Protein AF-A0A935JVJ0-F1 (afdb_monomer_lite)

pLDDT: mean 87.08, std 9.66, range [51.69, 96.88]

Radius of gyration: 17.71 Å; chains: 1; bounding box: 42×40×41 Å

Foldseek 3Di:
DVLVVLLVCLVVLLVVLVVVLVVLVVVLVVLVVDDDCNVVSNVVSVVVNVLSVCLNVQLVVCVVVVNPVRSSCSRCVVVVVVVVVVVVVVVVVVVVVVVVD

Sequence (101 aa):
MFSALLNKLYWPCFFLIALVLLMFIFLYFYQINNWSDRNYYNWMNFKRIFLSLGILVGSYYMKHIGNDRAANLILYIPIGIFILVLIGGLIILLLFMQSGK

Structure (mmCIF, N/CA/C/O backbone):
data_AF-A0A935JVJ0-F1
#
_entry.id   AF-A0A935JVJ0-F1
#
loop_
_atom_site.group_PDB
_atom_site.id
_atom_site.type_symbol
_atom_site.label_atom_id
_atom_site.label_alt_id
_atom_site.label_comp_id
_atom_site.label_asym_id
_atom_site.label_entity_id
_atom_site.label_seq_id
_atom_site.pdbx_PDB_ins_code
_atom_site.Cartn_x
_atom_site.Cartn_y
_atom_site.Cartn_z
_atom_site.occupancy
_atom_site.B_iso_or_equiv
_atom_site.auth_seq_id
_atom_site.auth_comp_id
_atom_site.auth_asym_id
_atom_site.auth_atom_id
_atom_site.pdbx_PDB_model_num
ATOM 1 N N . MET A 1 1 ? -2.841 -15.678 -17.951 1.00 61.94 1 MET A N 1
ATOM 2 C CA . MET A 1 1 ? -4.119 -14.954 -17.749 1.00 61.94 1 MET A CA 1
ATOM 3 C C . MET A 1 1 ? -4.115 -14.110 -16.469 1.00 61.94 1 MET A C 1
ATOM 5 O O . MET A 1 1 ? -4.277 -12.903 -16.567 1.00 61.94 1 MET A O 1
ATOM 9 N N . PHE A 1 2 ? -3.825 -14.694 -15.298 1.00 69.81 2 PHE A N 1
ATOM 10 C CA . PHE A 1 2 ? -3.788 -13.982 -14.006 1.00 69.81 2 PHE A CA 1
ATOM 11 C C . PHE A 1 2 ? -2.759 -12.833 -13.933 1.00 69.81 2 PHE A C 1
ATOM 13 O O . PHE A 1 2 ? -3.103 -11.720 -13.552 1.00 69.81 2 PHE A O 1
ATOM 20 N N . SER A 1 3 ? -1.524 -13.054 -14.401 1.00 74.56 3 SER A N 1
ATOM 21 C CA . SER A 1 3 ? -0.487 -12.003 -14.462 1.00 74.56 3 SER A CA 1
ATOM 22 C C . SER A 1 3 ? -0.898 -10.797 -15.330 1.00 74.56 3 SER A C 1
ATOM 24 O O . SER A 1 3 ? -0.682 -9.646 -14.958 1.00 74.56 3 SER A O 1
ATOM 26 N N . ALA A 1 4 ? -1.585 -11.044 -16.451 1.00 82.94 4 ALA A N 1
ATOM 27 C CA . ALA A 1 4 ? -2.078 -9.981 -17.327 1.00 82.94 4 ALA A CA 1
ATOM 28 C C . ALA A 1 4 ? -3.200 -9.156 -16.670 1.00 82.94 4 ALA A C 1
ATOM 30 O O . ALA A 1 4 ? -3.261 -7.944 -16.861 1.00 82.94 4 ALA A O 1
ATOM 31 N N . LEU A 1 5 ? -4.065 -9.795 -15.873 1.00 84.00 5 LEU A N 1
ATOM 32 C CA . LEU A 1 5 ? -5.087 -9.102 -15.087 1.00 84.00 5 LEU A CA 1
ATOM 33 C C . LEU A 1 5 ? -4.451 -8.219 -14.005 1.00 84.00 5 LEU A C 1
ATOM 35 O O . LEU A 1 5 ? -4.800 -7.047 -13.898 1.00 84.00 5 LEU A O 1
ATOM 39 N N . LEU A 1 6 ? -3.478 -8.750 -13.258 1.00 82.44 6 LEU A N 1
ATOM 40 C CA . LEU A 1 6 ? -2.750 -7.989 -12.239 1.00 82.44 6 LEU A CA 1
ATOM 41 C C . LEU A 1 6 ? -2.023 -6.782 -12.837 1.00 82.44 6 LEU A C 1
ATOM 43 O O . LEU A 1 6 ? -2.033 -5.711 -12.245 1.00 82.44 6 LEU A O 1
ATOM 47 N N . ASN A 1 7 ? -1.446 -6.900 -14.032 1.00 86.69 7 ASN A N 1
ATOM 48 C CA . ASN A 1 7 ? -0.789 -5.749 -14.649 1.00 86.69 7 ASN A CA 1
ATOM 49 C C . ASN A 1 7 ? -1.795 -4.685 -15.137 1.00 86.69 7 ASN A C 1
ATOM 51 O O . ASN A 1 7 ? -1.509 -3.491 -15.066 1.00 86.69 7 ASN A O 1
ATOM 55 N N . LYS A 1 8 ? -2.999 -5.092 -15.572 1.00 89.94 8 LYS A N 1
ATOM 56 C CA . LYS A 1 8 ? -4.093 -4.161 -15.912 1.00 89.94 8 LYS A CA 1
ATOM 57 C C . LYS A 1 8 ? -4.637 -3.426 -14.684 1.00 89.94 8 LYS A C 1
ATOM 59 O O . LYS A 1 8 ? -4.926 -2.237 -14.771 1.00 89.94 8 LYS A O 1
ATOM 64 N N . LEU A 1 9 ? -4.754 -4.117 -13.549 1.00 90.56 9 LEU A N 1
ATOM 65 C CA . LEU A 1 9 ? -5.245 -3.545 -12.288 1.00 90.56 9 LEU A CA 1
ATOM 66 C C . LEU A 1 9 ? -4.216 -2.666 -11.567 1.00 90.56 9 LEU A C 1
ATOM 68 O O . LEU A 1 9 ? -4.584 -1.936 -10.648 1.00 90.56 9 LEU A O 1
ATOM 72 N N . TYR A 1 10 ? -2.959 -2.676 -12.020 1.00 93.31 10 TYR A N 1
ATOM 73 C CA . TYR A 1 10 ? -1.877 -1.926 -11.391 1.00 93.31 10 TYR A CA 1
ATOM 74 C C . TYR A 1 10 ? -2.212 -0.441 -11.256 1.00 93.31 10 TYR A C 1
ATOM 76 O O . TYR A 1 10 ? -2.155 0.103 -10.160 1.00 93.31 10 TYR A O 1
ATOM 84 N N . TRP A 1 11 ? -2.579 0.216 -12.360 1.00 93.06 11 TRP A N 1
ATOM 85 C CA . TRP A 1 11 ? -2.844 1.657 -12.371 1.00 93.06 11 TRP A CA 1
ATOM 86 C C . TRP A 1 11 ? -4.066 2.046 -11.529 1.00 93.06 11 TRP A C 1
ATOM 88 O O . TRP A 1 11 ? -3.942 2.975 -10.730 1.00 93.06 11 TRP A O 1
ATOM 98 N N . PRO A 1 12 ? -5.205 1.329 -11.616 1.00 93.19 12 PRO A N 1
ATOM 99 C CA . PRO A 1 12 ? -6.315 1.517 -10.685 1.00 93.19 12 PRO A CA 1
ATOM 100 C C . PRO A 1 12 ? -5.904 1.411 -9.211 1.00 93.19 12 PRO A C 1
ATOM 102 O O . PRO A 1 12 ? -6.219 2.292 -8.414 1.00 93.19 12 PRO A O 1
ATOM 105 N N . CYS A 1 13 ? -5.163 0.367 -8.834 1.00 92.19 13 CYS A N 1
ATOM 106 C CA . CYS A 1 13 ? -4.732 0.175 -7.449 1.00 92.19 13 CYS A CA 1
ATOM 107 C C . CYS A 1 13 ? -3.691 1.215 -7.009 1.00 92.19 13 CYS A C 1
ATOM 109 O O . CYS A 1 13 ? -3.729 1.684 -5.874 1.00 92.19 13 CYS A O 1
ATOM 111 N N . PHE A 1 14 ? -2.807 1.632 -7.913 1.00 93.69 14 PHE A N 1
ATOM 112 C CA . PHE A 1 14 ? -1.852 2.711 -7.684 1.00 93.69 14 PHE A CA 1
ATOM 113 C C . PHE A 1 14 ? -2.570 4.028 -7.384 1.00 93.69 14 PHE A C 1
ATOM 115 O O . PHE A 1 14 ? -2.248 4.706 -6.410 1.00 93.69 14 PHE A O 1
ATOM 122 N N . PHE A 1 15 ? -3.597 4.353 -8.171 1.00 94.00 15 PHE A N 1
ATOM 123 C CA . PHE A 1 15 ? -4.424 5.534 -7.956 1.00 94.00 15 PHE A CA 1
ATOM 124 C C . PHE A 1 15 ? -5.157 5.493 -6.608 1.00 94.00 15 PHE A C 1
ATOM 126 O O . PHE A 1 15 ? -5.170 6.488 -5.887 1.00 94.00 15 PHE A O 1
ATOM 133 N N . LEU A 1 16 ? -5.696 4.335 -6.210 1.00 91.56 16 LEU A N 1
ATOM 134 C CA . LEU A 1 16 ? -6.333 4.174 -4.898 1.00 91.56 16 LEU A CA 1
ATOM 135 C C . LEU A 1 16 ? -5.362 4.443 -3.740 1.00 91.56 16 LEU A C 1
ATOM 137 O O . LEU A 1 16 ? -5.711 5.160 -2.804 1.00 91.56 16 LEU A O 1
ATOM 141 N N . ILE A 1 17 ? -4.132 3.924 -3.802 1.00 92.25 17 ILE A N 1
ATOM 142 C CA . ILE A 1 17 ? -3.124 4.180 -2.760 1.00 92.25 17 ILE A CA 1
ATOM 143 C C . ILE A 1 17 ? -2.706 5.659 -2.756 1.00 92.25 17 ILE A C 1
ATOM 145 O O . ILE A 1 17 ? -2.515 6.236 -1.686 1.00 92.25 17 ILE A O 1
ATOM 149 N N . ALA A 1 18 ? -2.626 6.308 -3.921 1.00 93.75 18 ALA A N 1
ATOM 150 C CA . ALA A 1 18 ? -2.372 7.747 -4.012 1.00 93.75 18 ALA A CA 1
ATOM 151 C C . ALA A 1 18 ? -3.487 8.586 -3.362 1.00 93.75 18 ALA A C 1
ATOM 153 O O . ALA A 1 18 ? -3.192 9.553 -2.659 1.00 93.75 18 ALA A O 1
ATOM 154 N N . LEU A 1 19 ? -4.756 8.192 -3.514 1.00 94.06 19 LEU A N 1
ATOM 155 C CA . LEU A 1 19 ? -5.872 8.830 -2.809 1.00 94.06 19 LEU A CA 1
ATOM 156 C C . LEU A 1 19 ? -5.787 8.635 -1.288 1.00 94.06 19 LEU A C 1
ATOM 158 O O . LEU A 1 19 ? -6.022 9.577 -0.534 1.00 94.06 19 LEU A O 1
ATOM 162 N N . VAL A 1 20 ? -5.407 7.440 -0.827 1.00 90.69 20 VAL A N 1
ATOM 163 C CA . VAL A 1 20 ? -5.187 7.163 0.604 1.00 90.69 20 VAL A CA 1
ATOM 164 C C . VAL A 1 20 ? -4.044 8.015 1.165 1.00 90.69 20 VAL A C 1
ATOM 166 O O . VAL A 1 20 ? -4.176 8.585 2.249 1.00 90.69 20 VAL A O 1
ATOM 169 N N . LEU A 1 21 ? -2.946 8.165 0.419 1.00 94.25 21 LEU A N 1
ATOM 170 C CA . LEU A 1 21 ? -1.852 9.068 0.777 1.00 94.25 21 LEU A CA 1
ATOM 171 C C . LEU A 1 21 ? -2.357 10.509 0.918 1.00 94.25 21 LEU A C 1
ATOM 173 O O . LEU A 1 21 ? -2.082 11.155 1.929 1.00 94.25 21 LEU A O 1
ATOM 177 N N . LEU A 1 22 ? -3.123 10.996 -0.061 1.00 94.88 22 LEU A N 1
ATOM 178 C CA . LEU A 1 22 ? -3.692 12.342 -0.037 1.00 94.88 22 LEU A CA 1
ATOM 179 C C . LEU A 1 22 ? -4.598 12.549 1.188 1.00 94.88 22 LEU A C 1
ATOM 181 O O . LEU A 1 22 ? -4.496 13.568 1.869 1.00 94.88 22 LEU A O 1
ATOM 185 N N . MET A 1 23 ? -5.422 11.554 1.524 1.00 93.06 23 MET A N 1
ATOM 186 C CA . MET A 1 23 ? -6.246 11.569 2.732 1.00 93.06 23 MET A CA 1
ATOM 187 C C . MET A 1 23 ? -5.392 11.692 4.004 1.00 93.06 23 MET A C 1
ATOM 189 O O . MET A 1 23 ? -5.704 12.513 4.864 1.00 93.06 23 MET A O 1
ATOM 193 N N . PHE A 1 24 ? -4.300 10.929 4.136 1.00 90.56 24 PHE A N 1
ATOM 194 C CA . PHE A 1 24 ? -3.418 11.039 5.304 1.00 90.56 24 PHE A CA 1
ATOM 195 C C . PHE A 1 24 ? -2.696 12.386 5.386 1.00 90.56 24 PHE A C 1
ATOM 197 O O . PHE A 1 24 ? -2.523 12.902 6.490 1.00 90.56 24 PHE A O 1
ATOM 204 N N . ILE A 1 25 ? -2.320 12.977 4.248 1.00 90.94 25 ILE A N 1
ATOM 205 C CA . ILE A 1 25 ? -1.754 14.331 4.191 1.00 90.94 25 ILE A CA 1
ATOM 206 C C . ILE A 1 25 ? -2.774 15.348 4.718 1.00 90.94 25 ILE A C 1
ATOM 208 O O . ILE A 1 25 ? -2.444 16.147 5.595 1.00 90.94 25 ILE A O 1
ATOM 212 N N . PHE A 1 26 ? -4.027 15.290 4.256 1.00 89.12 26 PHE A N 1
ATOM 213 C CA . PHE A 1 26 ? -5.078 16.178 4.757 1.00 89.12 26 PHE A CA 1
ATOM 214 C C . PHE A 1 26 ? -5.349 15.983 6.251 1.00 89.12 26 PHE A C 1
ATOM 216 O O . PHE A 1 26 ? -5.444 16.967 6.982 1.00 89.12 26 PHE A O 1
ATOM 223 N N . LEU A 1 27 ? -5.417 14.736 6.726 1.00 86.75 27 LEU A N 1
ATOM 224 C CA . LEU A 1 27 ? -5.606 14.433 8.148 1.00 86.75 27 LEU A CA 1
ATOM 225 C C . LEU A 1 27 ? -4.456 14.961 9.011 1.00 86.75 27 LEU A C 1
ATOM 227 O O . LEU A 1 27 ? -4.707 15.499 10.087 1.00 86.75 27 LEU A O 1
ATOM 231 N N . TYR A 1 28 ? -3.214 14.857 8.532 1.00 86.00 28 TYR A N 1
ATOM 232 C CA . TYR A 1 28 ? 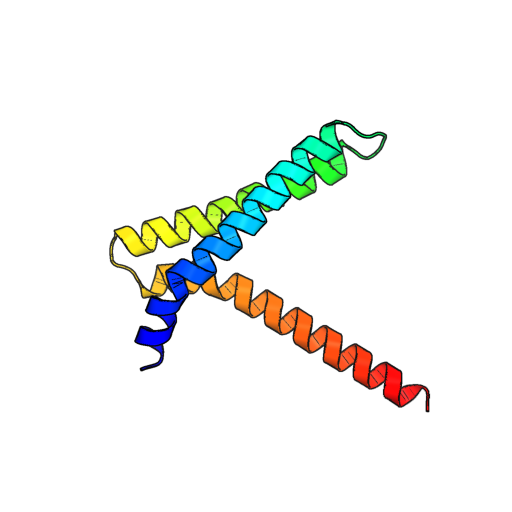-2.043 15.411 9.209 1.00 86.00 28 TYR A CA 1
ATOM 233 C C . TYR A 1 28 ? -2.169 16.932 9.392 1.00 86.00 28 TYR A C 1
ATOM 235 O O . TYR A 1 28 ? -2.052 17.425 10.510 1.00 86.00 28 TYR A O 1
ATOM 243 N N . PHE A 1 29 ? -2.497 17.680 8.333 1.00 83.25 29 PHE A N 1
ATOM 244 C CA . PHE A 1 29 ? -2.675 19.136 8.428 1.00 83.25 29 PHE A CA 1
ATOM 245 C C . PHE A 1 29 ? -3.915 19.556 9.223 1.00 83.25 29 PHE A C 1
ATOM 247 O O . PHE A 1 29 ? -3.874 20.554 9.939 1.00 83.25 29 PHE A O 1
ATOM 254 N N . TYR A 1 30 ? -5.004 18.793 9.150 1.00 81.69 30 TYR A N 1
ATOM 255 C CA . TYR A 1 30 ? -6.209 19.074 9.927 1.00 81.69 30 TYR A CA 1
ATOM 256 C C . TYR A 1 30 ? -5.964 18.913 11.435 1.00 81.69 30 TYR A C 1
ATOM 258 O O . TYR A 1 30 ? -6.357 19.763 12.234 1.00 81.69 30 TYR A O 1
ATOM 266 N N . GLN A 1 31 ? -5.260 17.853 11.838 1.00 74.38 31 GLN A N 1
ATOM 267 C CA . GLN A 1 31 ? -4.959 17.570 13.245 1.00 74.38 31 GLN A CA 1
ATOM 268 C C . GLN A 1 31 ? -3.861 18.472 13.821 1.00 74.38 31 GLN A C 1
ATOM 270 O O . GLN A 1 31 ? -3.862 18.736 15.024 1.00 74.38 31 GLN A O 1
ATOM 275 N N . ILE A 1 32 ? -3.003 19.054 12.973 1.00 62.31 32 ILE A N 1
ATOM 276 C CA . ILE A 1 32 ? -2.136 20.177 13.360 1.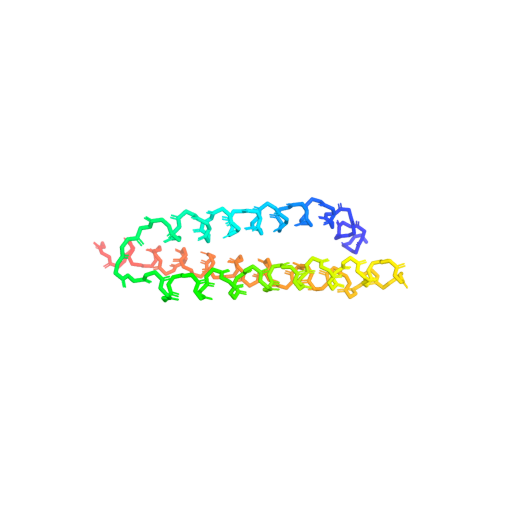00 62.31 32 ILE A CA 1
ATOM 277 C C . ILE A 1 32 ? -2.947 21.371 13.880 1.00 62.31 32 ILE A C 1
ATOM 279 O O . ILE A 1 32 ? -2.389 22.157 14.629 1.00 62.31 32 ILE A O 1
ATOM 283 N N . ASN A 1 33 ? -4.239 21.518 13.579 1.00 64.25 33 ASN A N 1
ATOM 284 C CA . ASN A 1 33 ? -5.022 22.661 14.058 1.00 64.25 33 ASN A CA 1
ATOM 285 C C . ASN A 1 33 ? -5.821 22.398 15.349 1.00 64.25 33 ASN A C 1
ATOM 287 O O . ASN A 1 33 ? -6.318 23.357 15.932 1.00 64.25 33 ASN A O 1
ATOM 291 N N . ASN A 1 34 ? -5.890 21.157 15.856 1.00 65.56 34 ASN A N 1
ATOM 292 C CA . ASN A 1 34 ? -6.681 20.798 17.049 1.00 65.56 34 ASN A CA 1
ATOM 293 C C . ASN A 1 34 ? -5.814 20.344 18.256 1.00 65.56 34 ASN A C 1
ATOM 295 O O . ASN A 1 34 ? -4.627 20.049 18.105 1.00 65.56 34 ASN A O 1
ATOM 299 N N . TRP A 1 35 ? -6.396 20.415 19.463 1.00 66.81 35 TRP A N 1
ATOM 300 C CA . TRP A 1 35 ? -5.785 20.367 20.814 1.00 66.81 35 TRP A CA 1
ATOM 301 C C . TRP A 1 35 ? -5.194 19.011 21.311 1.00 66.81 35 TRP A C 1
ATOM 303 O O . TRP A 1 35 ? -5.289 17.991 20.636 1.00 66.81 35 TRP A O 1
ATOM 313 N N . SER A 1 36 ? -4.554 19.083 22.501 1.00 65.81 36 SER A N 1
ATOM 314 C CA . SER A 1 36 ? -3.912 18.110 23.439 1.00 65.81 36 SER A CA 1
ATOM 315 C C . SER A 1 36 ? -3.099 16.920 22.911 1.00 65.81 36 SER A C 1
ATOM 317 O O . SER A 1 36 ? -1.962 16.743 23.342 1.00 65.81 36 SER A O 1
ATOM 319 N N . ASP A 1 37 ? -3.611 16.141 21.959 1.00 67.25 37 ASP A N 1
ATOM 320 C CA . ASP A 1 37 ? -3.006 14.861 21.536 1.00 67.25 37 ASP A CA 1
ATOM 321 C C . ASP A 1 37 ? -2.291 14.962 20.180 1.00 67.25 37 ASP A C 1
ATOM 323 O O . ASP A 1 37 ? -1.910 13.966 19.555 1.00 67.25 37 ASP A O 1
ATOM 327 N N . ARG A 1 38 ? -2.090 16.202 19.724 1.00 71.75 38 ARG A N 1
ATOM 328 C CA . ARG A 1 38 ? -1.533 16.572 18.421 1.00 71.75 38 ARG A CA 1
ATOM 329 C C . ARG A 1 38 ? -0.294 15.762 18.053 1.00 71.75 38 ARG A C 1
ATOM 331 O O . ARG A 1 38 ? -0.213 15.241 16.947 1.00 71.75 38 ARG A O 1
ATOM 338 N N . ASN A 1 39 ? 0.667 15.635 18.965 1.00 76.31 39 ASN A N 1
ATOM 339 C CA . ASN A 1 39 ? 1.932 14.964 18.663 1.00 76.31 39 ASN A CA 1
ATOM 340 C C . ASN A 1 39 ? 1.753 13.467 18.391 1.00 76.31 39 ASN A C 1
ATOM 342 O O . ASN A 1 39 ? 2.395 12.938 17.486 1.00 76.31 39 ASN A O 1
ATOM 346 N N . TYR A 1 40 ? 0.863 12.793 19.123 1.00 79.62 40 TYR A N 1
ATOM 347 C CA . TYR A 1 40 ? 0.611 11.367 18.931 1.00 79.62 40 TYR A CA 1
ATOM 348 C C . TYR A 1 40 ? -0.049 11.097 17.572 1.00 79.62 40 TYR A C 1
ATOM 350 O O . TYR A 1 40 ? 0.459 10.301 16.776 1.00 79.62 40 TYR A O 1
ATOM 358 N N . TYR A 1 41 ? -1.137 11.809 17.267 1.00 76.38 41 TYR A N 1
ATOM 359 C CA . TYR A 1 41 ? -1.877 11.613 16.020 1.00 76.38 41 TYR A CA 1
ATOM 360 C C . TYR A 1 41 ? -1.113 12.113 14.785 1.00 76.38 41 TYR A C 1
ATOM 362 O O . TYR A 1 41 ? -1.101 11.432 13.756 1.00 76.38 41 TYR A O 1
ATOM 370 N N . ASN A 1 42 ? -0.376 13.224 14.896 1.00 82.12 42 ASN A N 1
ATOM 371 C CA . ASN A 1 42 ? 0.494 13.702 13.821 1.00 82.12 42 ASN A CA 1
ATOM 372 C C . ASN A 1 42 ? 1.611 12.709 13.527 1.00 82.12 42 ASN A C 1
ATOM 374 O O . ASN A 1 42 ? 1.861 12.408 12.364 1.00 82.12 42 ASN A O 1
ATOM 378 N N . TRP A 1 43 ? 2.254 12.149 14.555 1.00 84.62 43 TRP A N 1
ATOM 379 C CA . TRP A 1 43 ? 3.285 11.131 14.361 1.00 84.62 43 TRP A CA 1
ATOM 380 C C . TRP A 1 43 ? 2.721 9.868 13.703 1.00 84.62 43 TRP A C 1
ATOM 382 O O . TRP A 1 43 ? 3.353 9.282 12.821 1.00 84.62 43 TRP A O 1
ATOM 392 N N . MET A 1 44 ? 1.505 9.464 14.079 1.00 86.88 44 MET A N 1
ATOM 393 C CA . MET A 1 44 ? 0.826 8.329 13.460 1.00 86.88 44 MET A CA 1
ATOM 394 C C . MET A 1 44 ? 0.500 8.583 11.981 1.00 86.88 44 MET A C 1
ATOM 396 O O . MET A 1 44 ? 0.792 7.732 11.139 1.00 86.88 44 MET A O 1
ATOM 400 N N . ASN A 1 45 ? -0.051 9.750 11.639 1.00 86.50 45 ASN A N 1
ATOM 401 C CA . ASN A 1 45 ? -0.327 10.117 10.249 1.00 86.50 45 ASN A CA 1
ATOM 402 C C . ASN A 1 45 ? 0.954 10.293 9.438 1.00 86.50 45 ASN A C 1
ATOM 404 O O . ASN A 1 45 ? 1.019 9.816 8.313 1.00 86.50 45 ASN A O 1
ATOM 408 N N . PHE A 1 46 ? 2.000 10.878 10.018 1.00 87.69 46 PHE A N 1
ATOM 409 C CA . PHE A 1 46 ? 3.311 10.998 9.388 1.00 87.69 46 PHE A CA 1
ATOM 410 C C . PHE A 1 46 ? 3.866 9.622 9.002 1.00 87.69 46 PHE A C 1
ATOM 412 O O . PHE A 1 46 ? 4.213 9.395 7.846 1.00 87.69 46 PHE A O 1
ATOM 419 N N . LYS A 1 47 ? 3.839 8.643 9.916 1.00 90.38 47 LYS A N 1
ATOM 420 C CA . LYS A 1 47 ? 4.218 7.254 9.598 1.00 90.38 47 LYS A CA 1
ATOM 421 C C . LYS A 1 47 ? 3.388 6.664 8.455 1.00 90.38 47 LYS A C 1
ATOM 423 O O . LYS A 1 47 ? 3.940 6.011 7.572 1.00 90.38 47 LYS A O 1
ATOM 428 N N . ARG A 1 48 ? 2.072 6.900 8.449 1.00 89.69 48 ARG A N 1
ATOM 429 C CA . ARG A 1 48 ? 1.155 6.418 7.398 1.00 89.69 48 ARG A CA 1
ATOM 430 C C . ARG A 1 48 ? 1.420 7.076 6.040 1.00 89.69 48 ARG A C 1
ATOM 432 O O . ARG A 1 48 ? 1.342 6.392 5.019 1.00 89.69 48 ARG A O 1
ATOM 439 N N . ILE A 1 49 ? 1.785 8.358 6.030 1.00 92.50 49 ILE A N 1
ATOM 440 C CA . ILE A 1 49 ? 2.220 9.098 4.838 1.00 92.50 49 ILE A CA 1
ATOM 441 C C . ILE A 1 49 ? 3.481 8.451 4.268 1.00 92.50 49 ILE A C 1
ATOM 443 O O . ILE A 1 49 ? 3.471 8.042 3.112 1.00 92.50 49 ILE A O 1
ATOM 447 N N . PHE A 1 50 ? 4.534 8.284 5.075 1.00 92.44 50 PHE A N 1
ATOM 448 C CA . PHE A 1 50 ? 5.797 7.690 4.617 1.00 92.44 50 PHE A CA 1
ATOM 449 C C . PHE A 1 50 ? 5.630 6.253 4.126 1.00 92.44 50 PHE A C 1
ATOM 451 O O . PHE A 1 50 ? 6.218 5.884 3.113 1.00 92.44 50 PHE A O 1
ATOM 458 N N . LEU A 1 51 ? 4.793 5.457 4.796 1.00 92.62 51 LEU A N 1
ATOM 459 C CA . LEU A 1 51 ? 4.476 4.102 4.353 1.00 92.62 51 LEU A CA 1
ATOM 460 C C . LEU A 1 51 ? 3.795 4.105 2.977 1.00 92.62 51 LEU A C 1
ATOM 462 O O . LEU A 1 51 ? 4.232 3.401 2.070 1.00 92.62 51 LEU A O 1
ATOM 466 N N . SER A 1 52 ? 2.749 4.918 2.811 1.00 92.69 52 SER A N 1
ATOM 467 C CA . SER A 1 52 ? 1.990 4.993 1.555 1.00 92.69 52 SER A CA 1
ATOM 468 C C . SER A 1 52 ? 2.852 5.543 0.416 1.00 92.69 52 SER A C 1
ATOM 470 O O . SER A 1 52 ? 2.833 5.013 -0.693 1.00 92.69 52 SER A O 1
ATOM 472 N N . LEU A 1 53 ? 3.673 6.555 0.705 1.00 95.38 53 LEU A N 1
ATOM 473 C CA . LEU A 1 53 ? 4.644 7.115 -0.229 1.00 95.38 53 LEU A CA 1
ATOM 474 C C . LEU A 1 53 ? 5.691 6.068 -0.637 1.00 95.38 53 LEU A C 1
ATOM 476 O O . LEU A 1 53 ? 5.969 5.917 -1.822 1.00 95.38 53 LEU A O 1
ATOM 480 N N . GLY A 1 54 ? 6.229 5.307 0.320 1.00 94.88 54 GLY A N 1
ATOM 481 C CA . GLY A 1 54 ? 7.191 4.236 0.062 1.00 94.88 54 GLY A CA 1
ATOM 482 C C . GLY A 1 54 ? 6.623 3.131 -0.830 1.00 94.88 54 GLY A C 1
ATOM 483 O O . GLY A 1 54 ? 7.307 2.674 -1.743 1.00 94.88 54 GLY A O 1
ATOM 484 N N . ILE A 1 55 ? 5.356 2.754 -0.629 1.00 94.62 55 ILE A N 1
ATOM 485 C CA . ILE A 1 55 ? 4.655 1.791 -1.491 1.00 94.62 55 ILE A CA 1
ATOM 486 C C . ILE A 1 55 ? 4.517 2.341 -2.915 1.00 94.62 55 ILE A C 1
ATOM 488 O O . ILE A 1 55 ? 4.843 1.636 -3.868 1.00 94.62 55 ILE A O 1
ATOM 492 N N . LEU A 1 56 ? 4.078 3.594 -3.079 1.00 95.81 56 LEU A N 1
ATOM 493 C CA . LEU A 1 56 ? 3.908 4.212 -4.399 1.00 95.81 56 LEU A CA 1
ATOM 494 C C . LEU A 1 56 ? 5.243 4.353 -5.135 1.00 95.81 56 LEU A C 1
ATOM 496 O O . LEU A 1 56 ? 5.370 3.900 -6.270 1.00 95.81 56 LEU A O 1
ATOM 500 N N . VAL A 1 57 ? 6.251 4.934 -4.484 1.00 96.50 57 VAL A N 1
ATOM 501 C CA . VAL A 1 57 ? 7.573 5.154 -5.084 1.00 96.50 57 VAL A CA 1
ATOM 502 C C . VAL A 1 57 ? 8.256 3.824 -5.383 1.00 96.50 57 VAL A C 1
ATOM 504 O O . VAL A 1 57 ? 8.736 3.628 -6.496 1.00 96.50 57 VAL A O 1
ATOM 507 N N . GLY A 1 58 ? 8.260 2.889 -4.430 1.00 95.12 58 GLY A N 1
ATOM 508 C CA . GLY A 1 58 ? 8.874 1.574 -4.605 1.00 95.12 58 GLY A CA 1
ATOM 509 C C . GLY A 1 58 ? 8.211 0.767 -5.719 1.00 95.12 58 GLY A C 1
ATOM 510 O O . GLY A 1 58 ? 8.897 0.193 -6.561 1.00 95.12 58 GLY A O 1
ATOM 511 N N . SER A 1 59 ? 6.878 0.775 -5.774 1.00 96.12 59 SER A N 1
ATOM 512 C CA . SER A 1 59 ? 6.114 0.100 -6.823 1.00 96.12 59 SER A CA 1
ATOM 513 C C . SER A 1 59 ? 6.365 0.718 -8.203 1.00 96.12 59 SER A C 1
ATOM 515 O O . SER A 1 59 ? 6.694 0.006 -9.155 1.00 96.12 59 SER A O 1
ATOM 517 N N . TYR A 1 60 ? 6.311 2.051 -8.299 1.00 96.12 60 TYR A N 1
ATOM 518 C CA . TYR A 1 60 ? 6.552 2.779 -9.545 1.00 96.12 60 TYR A CA 1
ATOM 519 C C . TYR A 1 60 ? 7.977 2.580 -10.065 1.00 96.12 60 TYR A C 1
ATOM 521 O O . TYR A 1 60 ? 8.163 2.299 -11.247 1.00 96.12 60 TYR A O 1
ATOM 529 N N . TYR A 1 6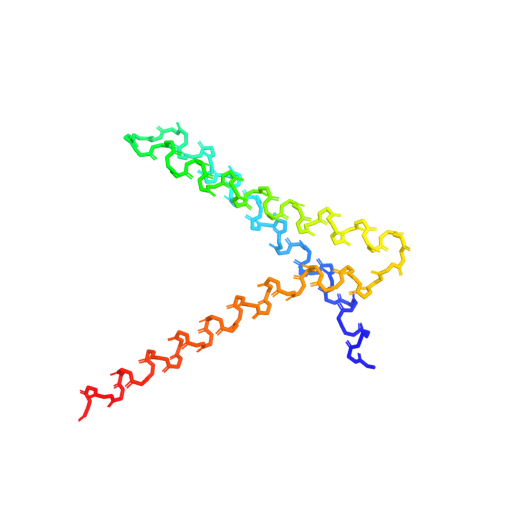1 ? 8.977 2.665 -9.184 1.00 96.88 61 TYR A N 1
ATOM 530 C CA . TYR A 1 61 ? 10.375 2.434 -9.538 1.00 96.88 61 TYR A CA 1
ATOM 531 C C . TYR A 1 61 ? 10.582 1.027 -10.105 1.00 96.88 61 TYR A C 1
ATOM 533 O O . TYR A 1 61 ? 11.157 0.878 -11.182 1.00 96.88 61 TYR A O 1
ATOM 541 N N . MET A 1 62 ? 10.047 0.000 -9.432 1.00 96.19 62 MET A N 1
ATOM 542 C CA . MET A 1 62 ? 10.136 -1.386 -9.902 1.00 96.19 62 MET A CA 1
ATOM 543 C C . MET A 1 62 ? 9.455 -1.577 -11.261 1.00 96.19 62 MET A C 1
ATOM 545 O O . MET A 1 62 ? 9.969 -2.310 -12.104 1.00 96.19 62 MET A O 1
ATOM 549 N N . LYS A 1 63 ? 8.336 -0.884 -11.505 1.00 93.69 63 LYS A N 1
ATOM 550 C CA . LYS A 1 63 ? 7.655 -0.911 -12.804 1.00 93.69 63 LYS A CA 1
ATOM 551 C C . LYS A 1 63 ? 8.478 -0.224 -13.893 1.00 93.69 63 LYS A C 1
ATOM 553 O O . LYS A 1 63 ? 8.545 -0.722 -15.011 1.00 93.69 63 LYS A O 1
ATOM 558 N N . HIS A 1 64 ? 9.136 0.887 -13.566 1.00 93.94 64 HIS A N 1
ATOM 559 C CA . HIS A 1 6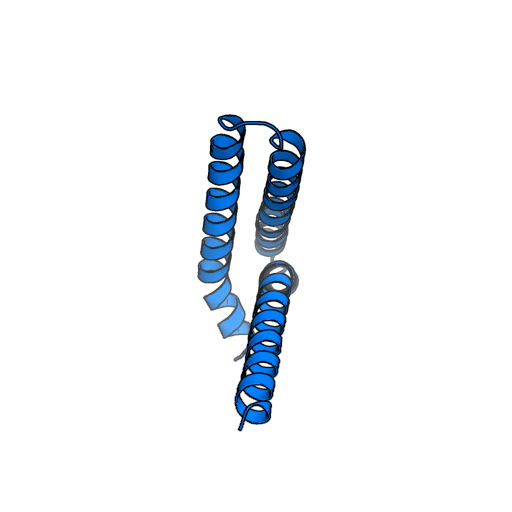4 ? 9.955 1.646 -14.509 1.00 93.94 64 HIS A CA 1
ATOM 560 C C . HIS A 1 64 ? 11.183 0.864 -14.994 1.00 93.94 64 HIS A C 1
ATOM 562 O O . HIS A 1 64 ? 11.509 0.914 -16.175 1.00 93.94 64 HIS A O 1
ATOM 568 N N . ILE A 1 65 ? 11.816 0.080 -14.117 1.00 95.94 65 ILE A N 1
ATOM 569 C CA . ILE A 1 65 ? 12.941 -0.799 -14.487 1.00 95.94 65 ILE A CA 1
ATOM 570 C C . ILE A 1 65 ? 12.495 -2.120 -15.149 1.00 95.94 65 ILE A C 1
ATOM 572 O O . ILE A 1 65 ? 13.315 -3.012 -15.356 1.00 95.94 65 ILE A O 1
ATOM 576 N N . GLY A 1 66 ? 11.200 -2.280 -15.453 1.00 92.56 66 GLY A N 1
ATOM 577 C CA . GLY A 1 66 ? 10.641 -3.465 -16.112 1.00 92.56 66 GLY A CA 1
ATOM 578 C C . GLY A 1 66 ? 10.374 -4.662 -15.192 1.00 92.56 66 GLY A C 1
ATOM 579 O O . GLY A 1 66 ? 10.004 -5.735 -15.669 1.00 92.56 66 GLY A O 1
ATOM 580 N N . ASN A 1 67 ? 10.517 -4.513 -13.871 1.00 94.31 67 ASN A N 1
ATOM 581 C CA . ASN A 1 67 ? 10.204 -5.568 -12.908 1.00 94.31 67 ASN A CA 1
ATOM 582 C C . ASN A 1 67 ? 8.729 -5.510 -12.475 1.00 94.31 67 ASN A C 1
ATOM 584 O O . ASN A 1 67 ? 8.390 -5.210 -11.325 1.00 94.31 67 ASN A O 1
ATOM 588 N N . ASP A 1 68 ? 7.838 -5.854 -13.408 1.00 91.25 68 ASP A N 1
ATOM 589 C CA . ASP A 1 68 ? 6.385 -5.858 -13.195 1.00 91.25 68 ASP A CA 1
ATOM 590 C C . ASP A 1 68 ? 5.958 -6.752 -12.025 1.00 91.25 68 ASP A C 1
ATOM 592 O O . ASP A 1 68 ? 4.990 -6.459 -11.321 1.00 91.25 68 ASP A O 1
ATOM 596 N N . ARG A 1 69 ? 6.675 -7.856 -11.784 1.00 90.50 69 ARG A N 1
ATOM 597 C CA . ARG A 1 69 ? 6.363 -8.771 -10.681 1.00 90.50 69 ARG A CA 1
ATOM 598 C C . ARG A 1 69 ? 6.604 -8.103 -9.330 1.00 90.50 69 ARG A C 1
ATOM 600 O O . ARG A 1 69 ? 5.732 -8.184 -8.468 1.00 90.50 69 ARG A O 1
ATOM 607 N N . ALA A 1 70 ? 7.748 -7.443 -9.153 1.00 91.50 70 ALA A N 1
ATOM 608 C CA . ALA A 1 70 ? 8.058 -6.728 -7.919 1.00 91.50 70 ALA A CA 1
ATOM 609 C C . ALA A 1 70 ? 7.139 -5.515 -7.722 1.00 91.50 70 ALA A C 1
ATOM 611 O O . ALA A 1 70 ? 6.631 -5.322 -6.620 1.00 91.50 70 ALA A O 1
ATOM 612 N N . ALA A 1 71 ? 6.851 -4.759 -8.786 1.00 92.44 71 ALA A N 1
ATOM 613 C CA . ALA A 1 71 ? 5.927 -3.625 -8.737 1.00 92.44 71 ALA A CA 1
ATOM 614 C C . ALA A 1 71 ? 4.535 -4.040 -8.236 1.00 92.44 71 ALA A C 1
ATOM 616 O O . ALA A 1 71 ? 4.003 -3.488 -7.272 1.00 92.44 71 ALA A O 1
ATOM 617 N N . ASN A 1 72 ? 3.978 -5.089 -8.843 1.00 91.94 72 ASN A N 1
ATOM 618 C CA . ASN A 1 72 ? 2.697 -5.656 -8.439 1.00 91.94 72 ASN A CA 1
ATOM 619 C C . ASN A 1 72 ? 2.738 -6.184 -6.997 1.00 91.94 72 ASN A C 1
ATOM 621 O O . ASN A 1 72 ? 1.800 -5.970 -6.239 1.00 91.94 72 ASN A O 1
ATOM 625 N N . LEU A 1 73 ? 3.822 -6.841 -6.584 1.00 91.94 73 LEU A N 1
ATOM 626 C CA . LEU A 1 73 ? 3.945 -7.403 -5.239 1.00 91.94 73 LEU A CA 1
ATOM 627 C C . LEU A 1 73 ? 3.975 -6.314 -4.153 1.00 91.94 73 LEU A C 1
ATOM 629 O O . LEU A 1 73 ? 3.261 -6.432 -3.159 1.00 91.94 73 LEU A O 1
ATOM 633 N N . ILE A 1 74 ? 4.723 -5.228 -4.375 1.00 93.50 74 ILE A N 1
ATOM 634 C CA . ILE A 1 74 ? 4.764 -4.064 -3.473 1.00 93.50 74 ILE A CA 1
ATOM 635 C C . ILE A 1 74 ? 3.371 -3.437 -3.331 1.00 93.50 74 ILE A C 1
ATOM 637 O O . ILE A 1 74 ? 2.976 -3.048 -2.234 1.00 93.50 74 ILE A O 1
ATOM 641 N N . LEU A 1 75 ? 2.615 -3.364 -4.429 1.00 92.38 75 LEU A N 1
ATOM 642 C CA . LEU A 1 75 ? 1.284 -2.762 -4.454 1.00 92.38 75 LEU A CA 1
ATOM 643 C C . LEU A 1 75 ? 0.211 -3.654 -3.807 1.00 92.38 75 LEU A C 1
ATOM 645 O O . LEU A 1 75 ? -0.631 -3.174 -3.050 1.00 92.38 75 LEU A O 1
ATOM 649 N N . TYR A 1 76 ? 0.220 -4.953 -4.118 1.00 91.38 76 TYR A N 1
ATOM 650 C CA . TYR A 1 76 ? -0.875 -5.864 -3.786 1.00 91.38 76 TYR A CA 1
ATOM 651 C C . TYR A 1 76 ? -0.745 -6.536 -2.426 1.00 91.38 76 TYR A C 1
ATOM 653 O O . TYR A 1 76 ? -1.773 -6.912 -1.871 1.00 91.38 76 TYR A O 1
ATOM 661 N N . ILE A 1 77 ? 0.456 -6.672 -1.853 1.00 89.31 77 ILE A N 1
ATOM 662 C CA . ILE A 1 77 ? 0.600 -7.233 -0.499 1.00 89.31 77 ILE A CA 1
ATOM 663 C C . ILE A 1 77 ? -0.190 -6.414 0.537 1.00 89.31 77 ILE A C 1
ATOM 665 O O . ILE A 1 77 ? -0.998 -7.009 1.251 1.00 89.31 77 ILE A O 1
ATOM 669 N N . PRO A 1 78 ? -0.047 -5.075 0.611 1.00 85.88 78 PRO A N 1
ATOM 670 C CA . PRO A 1 78 ? -0.820 -4.264 1.552 1.00 85.88 78 PRO A CA 1
ATOM 671 C C . PRO A 1 78 ? -2.334 -4.397 1.343 1.00 85.88 78 PRO A C 1
ATOM 673 O O . PRO A 1 78 ? -3.086 -4.516 2.308 1.00 85.88 78 PRO A O 1
ATOM 676 N N . ILE A 1 79 ? -2.776 -4.432 0.082 1.00 87.06 79 ILE A N 1
ATOM 677 C CA . ILE A 1 79 ? -4.190 -4.592 -0.286 1.00 87.06 79 ILE A CA 1
ATOM 678 C C . ILE A 1 79 ? -4.704 -5.972 0.146 1.00 87.06 79 ILE A C 1
ATOM 680 O O . ILE A 1 79 ? -5.783 -6.078 0.723 1.00 87.06 79 ILE A O 1
ATOM 684 N N . GLY A 1 80 ? -3.921 -7.028 -0.079 1.00 88.31 80 GLY A N 1
ATOM 685 C CA . GLY A 1 80 ? -4.254 -8.388 0.332 1.00 88.31 80 GLY A CA 1
ATOM 686 C C . GLY A 1 80 ? -4.373 -8.523 1.848 1.00 88.31 80 GLY A C 1
ATOM 687 O O . GLY A 1 80 ? -5.353 -9.084 2.329 1.00 88.31 80 GLY A O 1
ATOM 688 N N . ILE A 1 81 ? -3.432 -7.950 2.606 1.00 88.44 81 ILE A N 1
ATOM 689 C CA . ILE A 1 81 ? -3.493 -7.919 4.077 1.00 88.44 81 ILE A CA 1
ATOM 690 C C . ILE A 1 81 ? -4.761 -7.196 4.540 1.00 88.44 81 ILE A C 1
ATOM 692 O O . ILE A 1 81 ? -5.474 -7.703 5.403 1.00 88.44 81 ILE A O 1
ATOM 696 N N . PHE A 1 82 ? -5.078 -6.044 3.943 1.00 85.44 82 PHE A N 1
ATOM 697 C CA . PHE A 1 82 ? -6.286 -5.292 4.275 1.00 85.44 82 PHE A CA 1
ATOM 698 C C . PHE A 1 82 ? -7.563 -6.109 4.034 1.00 85.44 82 PHE A C 1
ATOM 700 O O . PHE A 1 82 ? -8.419 -6.183 4.913 1.00 85.44 82 PHE A O 1
ATOM 707 N N . ILE A 1 83 ? -7.670 -6.776 2.881 1.00 89.75 83 ILE A N 1
ATOM 708 C CA . ILE A 1 83 ? -8.815 -7.635 2.549 1.00 89.75 83 ILE A CA 1
ATOM 709 C C . ILE A 1 83 ? -8.934 -8.798 3.541 1.00 89.75 83 ILE A C 1
ATOM 711 O O . ILE A 1 83 ? -10.034 -9.080 4.010 1.00 89.75 83 ILE A O 1
ATOM 715 N N . LEU A 1 84 ? -7.823 -9.447 3.904 1.00 92.25 84 LEU A N 1
ATOM 716 C CA . LEU A 1 84 ? -7.825 -10.549 4.872 1.00 92.25 84 LEU A CA 1
ATOM 717 C C . LEU A 1 84 ? -8.311 -10.104 6.254 1.00 92.25 84 LEU A C 1
ATOM 719 O O . LEU A 1 84 ? -9.120 -10.800 6.863 1.00 92.25 84 LEU A O 1
ATOM 723 N N . VAL A 1 85 ? -7.862 -8.940 6.731 1.00 90.94 85 VAL A N 1
ATOM 724 C CA . VAL A 1 85 ? -8.328 -8.371 8.006 1.00 90.94 85 VAL A CA 1
ATOM 725 C C . VAL A 1 85 ? -9.825 -8.066 7.949 1.00 90.94 85 VAL A C 1
ATOM 727 O O . VAL A 1 85 ? -10.547 -8.370 8.895 1.00 90.94 85 VAL A O 1
ATOM 730 N N . LEU A 1 86 ? -10.307 -7.514 6.834 1.00 90.62 86 LEU A N 1
ATOM 731 C CA . LEU A 1 86 ? -11.713 -7.155 6.655 1.00 90.62 86 LEU A CA 1
ATOM 732 C C . LEU A 1 86 ? -12.614 -8.400 6.622 1.00 90.62 86 LEU A C 1
ATOM 734 O O . LEU A 1 86 ? -13.622 -8.452 7.323 1.00 90.62 86 LEU A O 1
ATOM 738 N N . ILE A 1 87 ? -12.211 -9.436 5.880 1.00 93.56 87 ILE A N 1
ATOM 739 C CA . ILE A 1 87 ? -12.910 -10.728 5.843 1.00 93.56 87 ILE A CA 1
ATOM 740 C C . ILE A 1 87 ? -12.882 -11.399 7.221 1.00 93.56 87 ILE A C 1
ATOM 742 O O . ILE A 1 87 ? -13.922 -11.843 7.700 1.00 93.56 87 ILE A O 1
ATOM 746 N N . GLY A 1 88 ? -11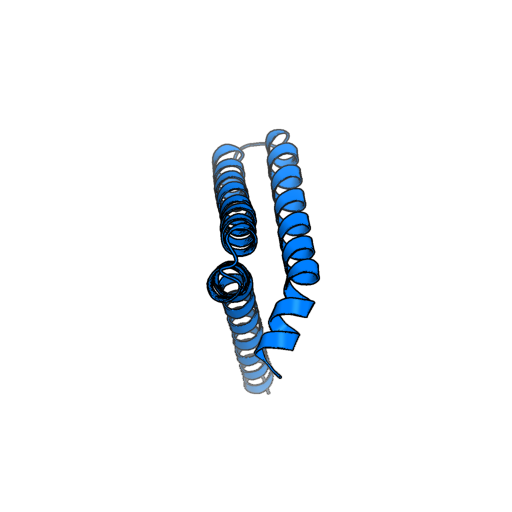.723 -11.446 7.885 1.00 92.00 88 GLY A N 1
ATOM 747 C CA . GLY A 1 88 ? -11.594 -12.030 9.221 1.00 92.00 88 GLY A CA 1
ATOM 748 C C . GLY A 1 88 ? -12.483 -11.330 10.250 1.00 92.00 88 GLY A C 1
ATOM 749 O O . GLY A 1 88 ? -13.190 -11.992 11.008 1.00 92.00 88 GLY A O 1
ATOM 750 N N . GLY A 1 89 ? -12.519 -9.995 10.225 1.00 91.06 89 GLY A N 1
ATOM 751 C CA . GLY A 1 89 ? -13.403 -9.197 11.073 1.00 91.06 89 GLY A CA 1
ATOM 752 C C . GLY A 1 89 ? -14.887 -9.474 10.819 1.00 91.06 89 GLY A C 1
ATOM 753 O O . GLY A 1 89 ? -15.649 -9.634 11.772 1.00 91.06 89 GLY A O 1
ATOM 754 N N . LEU A 1 90 ? -15.294 -9.601 9.551 1.00 93.19 90 LEU A N 1
ATOM 755 C CA . LEU A 1 90 ? -16.669 -9.960 9.185 1.00 93.19 90 LEU A CA 1
ATOM 756 C C . LEU A 1 90 ? -17.052 -11.363 9.667 1.00 93.19 90 LEU A C 1
ATOM 758 O O . LEU A 1 90 ? -18.144 -11.538 10.200 1.00 93.19 90 LEU A O 1
ATOM 762 N N . ILE A 1 91 ? -16.165 -12.352 9.522 1.00 93.00 91 ILE A N 1
ATOM 763 C CA . ILE A 1 91 ? -16.408 -13.721 10.007 1.00 93.00 91 ILE A CA 1
ATOM 764 C C . ILE A 1 91 ? -16.631 -13.714 11.521 1.00 93.0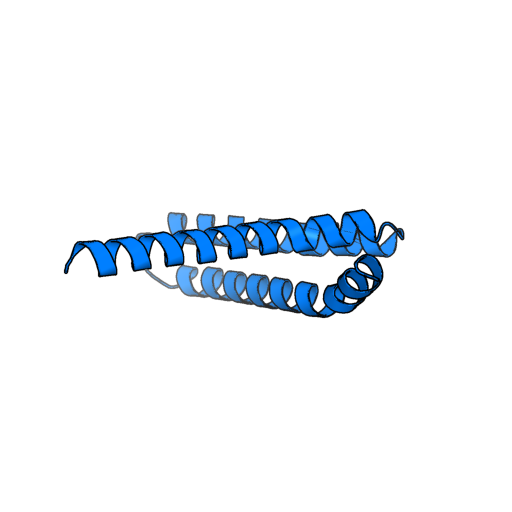0 91 ILE A C 1
ATOM 766 O O . ILE A 1 91 ? -17.604 -14.292 11.998 1.00 93.00 91 ILE A O 1
ATOM 770 N N . ILE A 1 92 ? -15.768 -13.026 12.272 1.00 92.38 92 ILE A N 1
ATOM 771 C CA . ILE A 1 92 ? -15.900 -12.907 13.729 1.00 92.38 92 ILE A CA 1
ATOM 772 C C . ILE A 1 92 ? -17.247 -12.273 14.095 1.00 92.38 92 ILE A C 1
ATOM 774 O O . ILE A 1 92 ? -17.966 -12.803 14.940 1.00 92.38 92 ILE A O 1
ATOM 778 N N . LEU A 1 93 ? -17.624 -11.177 13.431 1.00 92.69 93 LEU A N 1
ATOM 779 C CA . LEU A 1 93 ? -18.898 -10.498 13.666 1.00 92.69 93 LEU A CA 1
ATOM 780 C C . LEU A 1 93 ? -20.098 -11.430 13.426 1.00 92.69 93 LEU A C 1
ATOM 782 O O . LEU A 1 93 ? -21.008 -11.488 14.252 1.00 92.69 93 LEU A O 1
ATOM 786 N N . LEU A 1 94 ? -20.079 -12.197 12.333 1.00 93.00 94 LEU A N 1
ATOM 787 C CA . LEU A 1 94 ? -21.131 -13.163 12.008 1.00 93.00 94 LEU A CA 1
ATOM 788 C C . LEU A 1 94 ? -21.250 -14.266 13.069 1.00 93.00 94 LEU A C 1
ATOM 790 O O . LEU A 1 94 ? -22.367 -14.619 13.445 1.00 93.00 94 LEU A O 1
ATOM 794 N N . LEU A 1 95 ? -20.125 -14.766 13.590 1.00 91.75 95 LEU A N 1
ATOM 795 C CA . LEU A 1 95 ? -20.116 -15.754 14.674 1.00 91.75 95 LEU A CA 1
ATOM 796 C C . LEU A 1 95 ? -20.744 -15.192 15.958 1.00 91.75 95 LEU A C 1
ATOM 798 O O . LEU A 1 95 ? -21.559 -15.866 16.588 1.00 91.75 95 LEU A O 1
ATOM 802 N N . PHE A 1 96 ? -20.437 -13.944 16.325 1.00 89.81 96 PHE A N 1
ATOM 803 C CA . PHE A 1 96 ? -21.056 -13.293 17.487 1.00 89.81 96 PHE A CA 1
ATOM 804 C C . PHE A 1 96 ? -22.562 -13.068 17.305 1.00 89.81 96 PHE A C 1
ATOM 806 O O . PHE A 1 96 ? -23.329 -13.294 18.238 1.00 89.81 96 PHE A O 1
ATOM 813 N N . MET A 1 97 ? -23.003 -12.678 16.107 1.00 87.19 97 MET A N 1
ATOM 814 C CA . MET A 1 97 ? -24.430 -12.510 15.805 1.00 87.19 97 MET A CA 1
ATOM 815 C C . MET A 1 97 ? -25.216 -13.829 15.845 1.00 87.19 97 MET A C 1
ATOM 817 O O . MET A 1 97 ? -26.421 -13.809 16.090 1.00 87.19 97 MET A O 1
ATOM 821 N N . GLN A 1 98 ? -24.559 -14.965 15.594 1.00 77.81 98 GLN A N 1
ATOM 822 C CA . GLN A 1 98 ? -25.164 -16.295 15.706 1.00 77.81 98 GLN A CA 1
ATOM 823 C C . GLN A 1 98 ? -25.152 -16.839 17.138 1.00 77.81 98 GLN A C 1
ATOM 825 O O . GLN A 1 98 ? -26.097 -17.515 17.515 1.00 77.81 98 GLN A O 1
ATOM 830 N N . SER A 1 99 ? -24.131 -16.516 17.936 1.00 69.06 99 SER A N 1
ATOM 831 C CA . SER A 1 99 ? -23.996 -16.951 19.338 1.00 69.06 99 SER A CA 1
ATOM 832 C C . SER A 1 99 ? -24.997 -16.278 20.297 1.00 69.06 99 SER A C 1
ATOM 834 O O . SER A 1 99 ? -25.253 -16.773 21.389 1.00 69.06 99 SER A O 1
ATOM 836 N N . GLY A 1 100 ? -25.573 -15.136 19.900 1.00 60.12 100 GLY A N 1
ATOM 837 C CA . GLY A 1 100 ? -26.612 -14.424 20.659 1.00 60.12 100 GLY A CA 1
ATOM 838 C C . GLY A 1 100 ? -28.055 -14.878 20.385 1.00 60.12 100 GLY A C 1
ATOM 839 O O . GLY A 1 100 ? -28.980 -14.195 20.824 1.00 60.12 100 GLY A O 1
ATOM 840 N N . LYS A 1 101 ? -28.251 -15.966 19.630 1.00 51.69 101 LYS A N 1
ATOM 841 C CA . LYS A 1 101 ? -29.536 -16.649 19.415 1.00 51.69 101 LYS A CA 1
ATOM 842 C C . LYS A 1 101 ? -29.500 -18.021 20.069 1.00 51.69 101 LYS A C 1
ATOM 844 O O . LYS A 1 101 ? -30.572 -18.437 20.555 1.00 51.69 101 LYS A O 1
#

Secondary structure (DSSP, 8-state):
-HHHHHHHHHHHHHHHHHHHHHHHHHHHHHHTTS-SSHHHHHHHHHHHHHHHHHHHHHHHHHHHTT-HHHHHHHHHHHHHHHHHHHHHHHHHHHHHHHHT-